Protein AF-Q6K2J8-F1 (afdb_monomer_lite)

Foldseek 3Di:
DDPQFAKEAEDEDDDPDDDDDDDDVPPQDPLLVVLLRQLRIFRDPQDLVNLVVDDAPDWDWTATSNVVSPDDQPQQRIWTWHRDPVSWIKIEGSDDCFPDIWTFDDWDDDDPPHYTYTYIHDGRDDPVSVPDPDPPDDPDDDDDPDDD

Structure (mmCIF, N/CA/C/O backbone):
data_AF-Q6K2J8-F1
#
_entry.id   AF-Q6K2J8-F1
#
loop_
_atom_site.group_PDB
_atom_site.id
_atom_site.type_symbol
_atom_site.label_atom_id
_atom_site.label_alt_id
_atom_site.label_comp_id
_atom_site.label_asym_id
_atom_site.label_entity_id
_atom_site.label_seq_id
_atom_site.pdbx_PDB_ins_code
_atom_site.Cartn_x
_atom_site.Cartn_y
_atom_site.Cartn_z
_atom_site.occupancy
_atom_site.B_iso_or_equiv
_atom_site.auth_seq_id
_atom_site.auth_comp_id
_atom_site.auth_asym_id
_atom_site.auth_atom_id
_atom_site.pdbx_PDB_model_num
ATOM 1 N N . MET A 1 1 ? 18.292 -19.333 10.139 1.00 36.03 1 MET A N 1
ATOM 2 C CA . MET A 1 1 ? 17.258 -18.434 10.697 1.00 36.03 1 MET A CA 1
ATOM 3 C C . MET A 1 1 ? 16.495 -17.835 9.516 1.00 36.03 1 MET A C 1
ATOM 5 O O . MET A 1 1 ? 17.023 -16.957 8.851 1.00 36.03 1 MET A O 1
ATOM 9 N N . ALA A 1 2 ? 15.346 -18.403 9.137 1.00 36.00 2 ALA A N 1
ATOM 10 C CA . ALA A 1 2 ? 14.587 -17.925 7.979 1.00 36.00 2 ALA A CA 1
ATOM 11 C C . ALA A 1 2 ? 13.831 -16.651 8.376 1.00 36.00 2 ALA A C 1
ATOM 13 O O . ALA A 1 2 ? 12.892 -16.712 9.168 1.00 36.00 2 ALA A O 1
ATOM 14 N N . ALA A 1 3 ? 14.272 -15.497 7.874 1.00 32.56 3 ALA A N 1
ATOM 15 C CA . ALA A 1 3 ? 13.553 -14.245 8.052 1.00 32.56 3 ALA A CA 1
ATOM 16 C C . ALA A 1 3 ? 12.185 -14.376 7.367 1.00 32.56 3 ALA A C 1
ATOM 18 O O . ALA A 1 3 ? 12.099 -14.454 6.142 1.00 32.56 3 ALA A O 1
ATOM 19 N N . ARG A 1 4 ? 11.115 -14.465 8.165 1.00 39.53 4 ARG A N 1
ATOM 20 C CA . ARG A 1 4 ? 9.740 -14.425 7.661 1.00 39.53 4 ARG A CA 1
ATOM 21 C C . ARG A 1 4 ? 9.461 -13.005 7.185 1.00 39.53 4 ARG A C 1
ATOM 23 O O . ARG A 1 4 ? 9.180 -12.110 7.976 1.00 39.53 4 ARG A O 1
ATOM 30 N N . LEU A 1 5 ? 9.632 -12.806 5.888 1.00 37.75 5 LEU A N 1
ATOM 31 C CA . LEU A 1 5 ? 9.459 -11.529 5.220 1.00 37.75 5 LEU A CA 1
ATOM 32 C C . LEU A 1 5 ? 7.954 -11.250 5.114 1.00 37.75 5 LEU A C 1
ATOM 34 O O . LEU A 1 5 ? 7.245 -11.941 4.388 1.00 37.75 5 LEU A O 1
ATOM 38 N N . SER A 1 6 ? 7.467 -10.307 5.918 1.00 47.72 6 SER A N 1
ATOM 39 C CA . SER A 1 6 ? 6.051 -9.925 5.965 1.00 47.72 6 SER A CA 1
ATOM 40 C C . SER A 1 6 ? 5.844 -8.698 5.080 1.00 47.72 6 SER A C 1
ATOM 42 O O . SER A 1 6 ? 6.651 -7.780 5.156 1.00 47.72 6 SER A O 1
ATOM 44 N N . PHE A 1 7 ? 4.799 -8.652 4.253 1.00 46.12 7 PHE A N 1
ATOM 45 C CA . PHE A 1 7 ? 4.609 -7.558 3.291 1.00 46.12 7 PHE A CA 1
ATOM 46 C C . PHE A 1 7 ? 3.163 -7.065 3.217 1.00 46.12 7 PHE A C 1
ATOM 48 O O . PHE A 1 7 ? 2.214 -7.851 3.223 1.00 46.12 7 PHE A O 1
ATOM 55 N N . LEU A 1 8 ? 2.986 -5.756 3.063 1.00 63.50 8 LEU A N 1
ATOM 56 C CA . LEU A 1 8 ? 1.718 -5.142 2.674 1.00 63.50 8 LEU A CA 1
ATOM 57 C C . LEU A 1 8 ? 1.715 -4.937 1.150 1.00 63.50 8 LEU A C 1
ATOM 59 O O . LEU A 1 8 ? 2.582 -4.249 0.612 1.00 63.50 8 LEU A O 1
ATOM 63 N N . LEU A 1 9 ? 0.736 -5.526 0.459 1.00 66.62 9 LEU A N 1
ATOM 64 C CA . LEU A 1 9 ? 0.572 -5.420 -0.993 1.00 66.62 9 LEU A CA 1
ATOM 65 C C . LEU A 1 9 ? -0.595 -4.485 -1.317 1.00 66.62 9 LEU A C 1
ATOM 67 O O . LEU A 1 9 ? -1.747 -4.763 -0.974 1.00 66.62 9 LEU A O 1
ATOM 71 N N . LEU A 1 10 ? -0.315 -3.391 -2.014 1.00 66.00 10 LEU A N 1
ATOM 72 C CA . LEU A 1 10 ? -1.346 -2.491 -2.517 1.00 66.00 10 LEU A CA 1
ATOM 73 C C . LEU A 1 10 ? -1.722 -2.902 -3.946 1.00 66.00 10 LEU A C 1
ATOM 75 O O . LEU A 1 10 ? -0.931 -2.755 -4.876 1.00 66.00 10 LEU A O 1
ATOM 79 N N . LEU A 1 11 ? -2.933 -3.427 -4.121 1.00 54.28 11 LEU A N 1
ATOM 80 C CA . LEU A 1 11 ? -3.474 -3.802 -5.423 1.00 54.28 11 LEU A CA 1
ATOM 81 C C . LEU A 1 11 ? -4.243 -2.612 -6.017 1.00 54.28 11 LEU A C 1
ATOM 83 O O . LEU A 1 11 ? -5.291 -2.217 -5.500 1.00 54.28 11 LEU A O 1
ATOM 87 N N . GLY A 1 12 ? -3.726 -2.047 -7.109 1.00 45.97 12 GLY A N 1
ATOM 88 C CA . GLY A 1 12 ? -4.482 -1.162 -7.995 1.00 45.97 12 GLY A CA 1
ATOM 89 C C . GLY A 1 12 ? -5.144 -1.998 -9.088 1.00 45.97 12 GLY A C 1
ATOM 90 O O . GLY A 1 12 ? -4.449 -2.567 -9.927 1.00 45.97 12 GLY A O 1
ATOM 91 N N . LEU A 1 13 ? -6.473 -2.117 -9.067 1.00 38.78 13 LEU A N 1
ATOM 92 C CA . LEU A 1 13 ? -7.223 -2.780 -10.133 1.00 38.78 13 LEU A CA 1
ATOM 93 C C . LEU A 1 13 ? -7.541 -1.746 -11.223 1.00 38.78 13 LEU A C 1
ATOM 95 O O . LEU A 1 13 ? -8.339 -0.842 -10.998 1.00 38.78 13 LEU A O 1
ATOM 99 N N . VAL A 1 14 ? -6.957 -1.899 -12.409 1.00 39.69 14 VAL A N 1
ATOM 100 C CA . VAL A 1 14 ? -7.503 -1.335 -13.652 1.00 39.69 14 VAL A CA 1
ATOM 101 C C . VAL A 1 14 ? -7.788 -2.530 -14.553 1.00 39.69 14 VAL A C 1
ATOM 103 O O . VAL A 1 14 ? -6.866 -3.101 -15.126 1.00 39.69 14 VAL A O 1
ATOM 106 N N . LEU A 1 15 ? -9.052 -2.954 -14.623 1.00 31.47 15 LEU A N 1
ATOM 107 C CA . LEU A 1 15 ? -9.532 -3.764 -15.743 1.00 31.47 15 LEU A CA 1
ATOM 108 C C . LEU A 1 15 ? -9.858 -2.787 -16.879 1.00 31.47 15 LEU A C 1
ATOM 110 O O . LEU A 1 15 ? -10.813 -2.024 -16.724 1.00 31.47 15 LEU A O 1
ATOM 114 N N . PRO A 1 16 ? -9.153 -2.797 -18.020 1.00 36.16 16 PRO A N 1
ATOM 115 C CA . PRO A 1 16 ? -9.745 -2.308 -19.246 1.00 36.16 16 PRO A CA 1
ATOM 116 C C . PRO A 1 16 ? -10.600 -3.449 -19.801 1.00 36.16 16 PRO A C 1
ATOM 118 O O . PRO A 1 16 ? -10.110 -4.383 -20.437 1.00 36.16 16 PRO A O 1
ATOM 121 N N . ALA A 1 17 ? -11.892 -3.398 -19.491 1.00 36.38 17 ALA A N 1
ATOM 122 C CA . ALA A 1 17 ? -12.875 -4.046 -20.333 1.00 36.38 17 ALA A CA 1
ATOM 123 C C . ALA A 1 17 ? -12.825 -3.355 -21.703 1.00 36.38 17 ALA A C 1
ATOM 125 O O . ALA A 1 17 ? -12.934 -2.139 -21.761 1.00 36.38 17 ALA A O 1
ATOM 126 N N . SER A 1 18 ? -12.642 -4.153 -22.756 1.00 52.59 18 SER A N 1
ATOM 127 C CA . SER A 1 18 ? -13.158 -3.926 -24.110 1.00 52.59 18 SER A CA 1
ATOM 128 C C . SER A 1 18 ? -13.006 -2.523 -24.722 1.00 52.59 18 SER A C 1
ATOM 130 O O . SER A 1 18 ? -13.806 -1.646 -24.433 1.00 52.59 18 SER A O 1
ATOM 132 N N . GLY A 1 19 ? -12.129 -2.432 -25.729 1.00 53.28 19 GLY A N 1
ATOM 133 C CA . GLY A 1 19 ? -12.358 -1.628 -26.937 1.00 53.28 19 GLY A CA 1
ATOM 134 C C . GLY A 1 19 ? -12.205 -0.115 -26.794 1.00 53.28 19 GLY A C 1
ATOM 135 O O . GLY A 1 19 ? -13.054 0.526 -26.200 1.00 53.28 19 GLY A O 1
ATOM 136 N N . ASP A 1 20 ? -11.149 0.397 -27.429 1.00 60.84 20 ASP A N 1
ATOM 137 C CA . ASP A 1 20 ? -10.869 1.797 -27.778 1.00 60.84 20 ASP A CA 1
ATOM 138 C C . ASP A 1 20 ? -10.927 2.881 -26.678 1.00 60.84 20 ASP A C 1
ATOM 140 O O . ASP A 1 20 ? -11.853 3.013 -25.888 1.00 60.84 20 ASP A O 1
ATOM 144 N N . ASP A 1 21 ? -9.874 3.700 -26.666 1.00 52.25 21 ASP A N 1
ATOM 145 C CA . ASP A 1 21 ? -9.806 5.007 -26.004 1.00 52.25 21 ASP A CA 1
ATOM 146 C C . ASP A 1 21 ? -10.053 5.069 -24.482 1.00 52.25 21 ASP A C 1
ATOM 148 O O . ASP A 1 21 ? -10.941 5.752 -23.975 1.00 52.25 21 ASP A O 1
ATOM 152 N N . ALA A 1 22 ? -9.144 4.476 -23.705 1.00 40.56 22 ALA A N 1
ATOM 153 C CA . ALA A 1 22 ? -8.900 4.921 -22.333 1.00 40.56 22 ALA A CA 1
ATOM 154 C C . ALA A 1 22 ? -7.411 4.803 -21.998 1.00 40.56 22 ALA A C 1
ATOM 156 O O . ALA A 1 22 ? -6.795 3.760 -22.211 1.00 40.56 22 ALA A O 1
ATOM 157 N N . ALA A 1 23 ? -6.829 5.885 -21.475 1.00 46.44 23 ALA A N 1
ATOM 158 C CA . ALA A 1 23 ? -5.429 5.999 -21.076 1.00 46.44 23 ALA A CA 1
ATOM 159 C C . ALA A 1 23 ? -5.048 4.956 -20.006 1.00 46.44 23 ALA A C 1
ATOM 161 O O . ALA A 1 23 ? -5.041 5.215 -18.803 1.00 46.44 23 ALA A O 1
ATOM 162 N N . ALA A 1 24 ? -4.728 3.750 -20.458 1.00 45.34 24 ALA A N 1
ATOM 163 C CA . ALA A 1 24 ? -4.124 2.700 -19.665 1.00 45.34 24 ALA A CA 1
ATOM 164 C C . ALA A 1 24 ? -2.644 3.040 -19.401 1.00 45.34 24 ALA A C 1
ATOM 166 O O . ALA A 1 24 ? -2.010 3.716 -20.215 1.00 45.34 24 ALA A O 1
ATOM 167 N N . PRO A 1 25 ? -2.001 2.461 -18.371 1.00 47.88 25 PRO A N 1
ATOM 168 C CA . PRO A 1 25 ? -0.538 2.341 -18.312 1.00 47.88 25 PRO A CA 1
ATOM 169 C C . PRO A 1 25 ? 0.024 1.408 -19.416 1.00 47.88 25 PRO A C 1
ATOM 171 O O . PRO A 1 25 ? 1.045 0.741 -19.241 1.00 47.88 25 PRO A O 1
ATOM 174 N N . ALA A 1 26 ? -0.632 1.341 -20.576 1.00 49.62 26 ALA A N 1
ATOM 175 C CA . ALA A 1 26 ? -0.227 0.591 -21.749 1.00 49.62 26 ALA A CA 1
ATOM 176 C C . ALA A 1 26 ? 0.855 1.379 -22.492 1.00 49.62 26 ALA A C 1
ATOM 178 O O . ALA A 1 26 ? 0.555 2.106 -23.434 1.00 49.62 26 ALA A O 1
ATOM 179 N N . ARG A 1 27 ? 2.101 1.264 -22.000 1.00 55.97 27 ARG A N 1
ATOM 180 C CA . ARG A 1 27 ? 3.400 1.437 -22.703 1.00 55.97 27 ARG A CA 1
ATOM 181 C C . ARG A 1 27 ? 4.581 1.699 -21.761 1.00 55.97 27 ARG A C 1
ATOM 183 O O . ARG A 1 27 ? 5.654 2.090 -22.218 1.00 55.97 27 ARG A O 1
ATOM 190 N N . LEU A 1 28 ? 4.438 1.467 -20.455 1.00 64.19 28 LEU A N 1
ATOM 191 C CA . LEU A 1 28 ? 5.607 1.491 -19.580 1.00 64.19 28 LEU A CA 1
ATOM 192 C C . LEU A 1 28 ? 6.544 0.321 -19.934 1.00 64.19 28 LEU A C 1
ATOM 194 O O . LEU A 1 28 ? 6.080 -0.817 -20.052 1.00 64.19 28 LEU A O 1
ATOM 198 N N . PRO A 1 29 ? 7.858 0.560 -20.107 1.00 74.19 29 PRO A N 1
ATOM 199 C CA . PRO A 1 29 ? 8.809 -0.527 -20.294 1.00 74.19 29 PRO A CA 1
ATOM 200 C C . PRO A 1 29 ? 8.757 -1.460 -19.079 1.00 74.19 29 PRO A C 1
ATOM 202 O O . PRO A 1 29 ? 8.547 -1.006 -17.954 1.00 74.19 29 PRO A O 1
ATOM 205 N N . ARG A 1 30 ? 8.998 -2.762 -19.279 1.00 76.12 30 ARG A N 1
ATOM 206 C CA . ARG A 1 30 ? 8.918 -3.783 -18.213 1.00 76.12 30 ARG A CA 1
ATOM 207 C C . ARG A 1 30 ? 9.654 -3.377 -16.930 1.00 76.12 30 ARG A C 1
ATOM 209 O O . ARG A 1 30 ? 9.155 -3.613 -15.838 1.00 76.12 30 ARG A O 1
ATOM 216 N N . ALA A 1 31 ? 10.815 -2.736 -17.062 1.00 74.81 31 ALA A N 1
ATOM 217 C CA . ALA A 1 31 ? 11.576 -2.222 -15.926 1.00 74.81 31 ALA A CA 1
ATOM 218 C C . ALA A 1 31 ? 10.802 -1.168 -15.110 1.00 74.81 31 ALA A C 1
ATOM 220 O O . ALA A 1 31 ? 10.779 -1.251 -13.888 1.00 74.81 31 ALA A O 1
ATOM 221 N N . ALA A 1 32 ? 10.110 -0.236 -15.772 1.00 74.94 32 ALA A N 1
ATOM 222 C CA . ALA A 1 32 ? 9.287 0.776 -15.111 1.00 74.94 32 ALA A CA 1
ATOM 223 C C . ALA A 1 32 ? 8.043 0.170 -14.439 1.00 74.94 32 ALA A C 1
ATOM 225 O O . ALA A 1 32 ? 7.631 0.643 -13.386 1.00 74.94 32 ALA A O 1
ATOM 22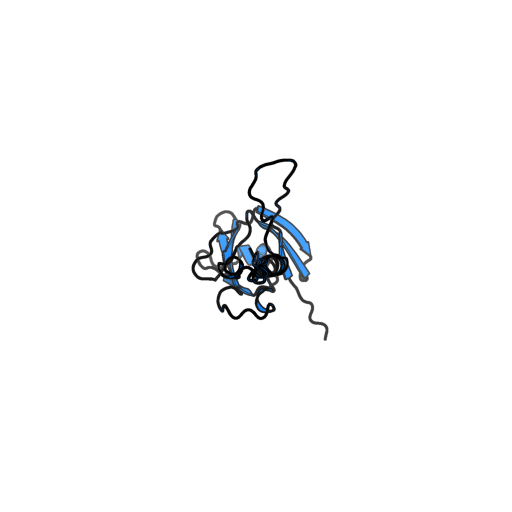6 N N . LEU A 1 33 ? 7.470 -0.905 -14.997 1.00 77.62 33 LEU A N 1
ATOM 227 C CA . LEU A 1 33 ? 6.380 -1.644 -14.345 1.00 77.62 33 LEU A CA 1
ATOM 228 C C . LEU A 1 33 ? 6.846 -2.333 -13.058 1.00 77.62 33 LEU A C 1
ATOM 230 O O . LEU A 1 33 ? 6.171 -2.240 -12.037 1.00 77.62 33 LEU A O 1
ATOM 234 N N . VAL A 1 34 ? 8.009 -2.992 -13.085 1.00 78.69 34 VAL A N 1
ATOM 235 C CA . VAL A 1 34 ? 8.599 -3.619 -11.889 1.00 78.69 34 VAL A CA 1
ATOM 236 C C . VAL A 1 34 ? 8.900 -2.565 -10.826 1.00 78.69 34 VAL A C 1
ATOM 238 O O . VAL A 1 34 ? 8.556 -2.753 -9.661 1.00 78.69 34 VAL A O 1
ATOM 241 N N . GLU A 1 35 ? 9.487 -1.439 -11.223 1.00 79.12 35 GLU A N 1
ATOM 242 C CA . GLU A 1 35 ? 9.725 -0.286 -10.353 1.00 79.12 35 GLU A CA 1
ATOM 243 C C . GLU A 1 35 ? 8.418 0.239 -9.731 1.00 79.12 35 GLU A C 1
ATOM 245 O O . GLU A 1 35 ? 8.335 0.379 -8.510 1.00 79.12 35 GLU A O 1
ATOM 250 N N . LEU A 1 36 ? 7.373 0.451 -10.539 1.00 79.56 36 LEU A N 1
ATOM 251 C CA . LEU A 1 36 ? 6.070 0.925 -10.067 1.00 79.56 36 LEU A CA 1
ATOM 252 C C . LEU A 1 36 ? 5.441 -0.043 -9.061 1.00 79.56 36 LEU A C 1
ATOM 254 O O . LEU A 1 36 ? 5.000 0.379 -7.993 1.00 79.56 36 LEU A O 1
ATOM 258 N N . LEU A 1 37 ? 5.416 -1.340 -9.373 1.00 83.69 37 LEU A N 1
ATOM 259 C CA . LEU A 1 37 ? 4.877 -2.359 -8.472 1.00 83.69 37 LEU A CA 1
ATOM 260 C C . LEU A 1 37 ? 5.690 -2.450 -7.176 1.00 83.69 37 LEU A C 1
ATOM 262 O O . LEU A 1 37 ? 5.109 -2.614 -6.108 1.00 83.69 37 LEU A O 1
ATOM 266 N N . SER A 1 38 ? 7.010 -2.261 -7.240 1.00 82.62 38 SER A N 1
ATOM 267 C CA . SER A 1 38 ? 7.888 -2.330 -6.063 1.00 82.62 38 SER A CA 1
ATOM 268 C C . SER A 1 38 ? 7.615 -1.222 -5.039 1.00 82.62 38 SER A C 1
ATOM 270 O O . SER A 1 38 ? 7.853 -1.421 -3.851 1.00 82.62 38 SER A O 1
ATOM 272 N N . VAL A 1 39 ? 7.079 -0.073 -5.463 1.00 82.06 39 VAL A N 1
ATOM 273 C CA . VAL A 1 39 ? 6.633 1.014 -4.563 1.00 82.06 39 VAL A CA 1
ATOM 274 C C . VAL A 1 39 ? 5.356 0.632 -3.806 1.00 82.06 39 VAL A C 1
ATOM 276 O O . VAL A 1 39 ? 5.114 1.109 -2.701 1.00 82.06 39 VAL A O 1
ATOM 279 N N . HIS A 1 40 ? 4.538 -0.243 -4.389 1.00 84.69 40 HIS A N 1
ATOM 280 C CA . HIS A 1 40 ? 3.256 -0.675 -3.830 1.00 84.69 40 HIS A CA 1
ATOM 281 C C . HIS A 1 40 ? 3.384 -1.870 -2.879 1.00 84.69 40 HIS A C 1
ATOM 283 O O . HIS A 1 40 ? 2.390 -2.282 -2.278 1.00 84.69 40 HIS A O 1
ATOM 289 N N . VAL A 1 41 ? 4.594 -2.412 -2.724 1.00 87.12 41 VAL A N 1
ATOM 290 C CA . VAL A 1 41 ? 4.897 -3.453 -1.744 1.00 87.12 41 VAL A CA 1
ATOM 291 C C . VAL A 1 41 ? 5.648 -2.830 -0.577 1.00 87.12 41 VAL A C 1
ATOM 293 O O . VAL A 1 41 ? 6.817 -2.464 -0.705 1.00 87.12 41 VAL A O 1
ATOM 296 N N . VAL A 1 42 ? 4.975 -2.710 0.559 1.00 87.75 42 VAL A N 1
ATOM 297 C CA . VAL A 1 42 ? 5.537 -2.188 1.806 1.00 87.75 42 VAL A CA 1
ATOM 298 C C . VAL A 1 42 ? 6.123 -3.349 2.612 1.00 87.75 42 VAL A C 1
ATOM 300 O O . VAL A 1 42 ? 5.502 -4.404 2.725 1.00 87.75 42 VAL A O 1
ATOM 303 N N . LEU A 1 43 ? 7.331 -3.165 3.146 1.00 86.56 43 LEU A N 1
ATOM 304 C CA . LEU A 1 43 ? 8.079 -4.200 3.881 1.00 86.56 43 LEU A CA 1
ATOM 305 C C . LEU A 1 43 ? 7.607 -4.373 5.328 1.00 86.56 43 LEU A C 1
ATOM 307 O O . LEU A 1 43 ? 7.942 -5.351 5.988 1.00 86.56 43 LEU A O 1
ATOM 311 N N . ASP A 1 44 ? 6.848 -3.406 5.829 1.00 83.50 44 ASP A N 1
ATOM 312 C CA . ASP A 1 44 ? 6.281 -3.435 7.165 1.00 83.50 44 ASP A CA 1
ATOM 313 C C . ASP A 1 44 ? 4.900 -4.102 7.131 1.00 83.50 44 ASP A C 1
ATOM 315 O O . ASP A 1 44 ? 4.039 -3.762 6.314 1.00 83.50 44 ASP A O 1
ATOM 319 N N . TYR A 1 45 ? 4.644 -5.023 8.064 1.00 83.44 45 TYR A N 1
ATOM 320 C CA . TYR A 1 45 ? 3.295 -5.550 8.266 1.00 83.44 45 TYR A CA 1
ATOM 321 C C . TYR A 1 45 ? 2.429 -4.495 8.967 1.00 83.44 45 TYR A C 1
ATOM 323 O O . TYR A 1 45 ? 2.531 -4.301 10.185 1.00 83.44 45 TYR A O 1
ATOM 331 N N . ILE A 1 46 ? 1.579 -3.817 8.195 1.00 83.81 46 ILE A N 1
ATOM 332 C CA . ILE A 1 46 ? 0.678 -2.755 8.653 1.00 83.81 46 ILE A CA 1
ATOM 333 C C . ILE A 1 46 ? -0.763 -3.178 8.359 1.00 83.81 46 ILE A C 1
ATOM 335 O O . ILE A 1 46 ? -1.230 -3.059 7.231 1.00 83.81 46 ILE A O 1
ATOM 339 N N . ASP A 1 47 ? -1.453 -3.691 9.375 1.00 86.25 47 ASP A N 1
ATOM 340 C CA . ASP A 1 47 ? -2.857 -4.098 9.293 1.00 86.25 47 ASP A CA 1
ATOM 341 C C . ASP A 1 47 ? -3.823 -2.936 9.582 1.00 86.25 47 ASP A C 1
ATOM 343 O O . ASP A 1 47 ? -3.418 -1.811 9.881 1.00 86.25 47 ASP A O 1
ATOM 347 N N . ALA A 1 48 ? -5.128 -3.203 9.501 1.00 84.56 48 ALA A N 1
ATOM 348 C CA . ALA A 1 48 ? -6.156 -2.196 9.756 1.00 84.56 48 ALA A CA 1
ATOM 349 C C . ALA A 1 48 ? -6.046 -1.558 11.155 1.00 84.56 48 ALA A C 1
ATOM 351 O O . ALA A 1 48 ? -6.256 -0.353 11.287 1.00 84.56 48 ALA A O 1
ATOM 352 N N . ALA A 1 49 ? -5.683 -2.336 12.181 1.00 86.38 49 ALA A N 1
ATOM 353 C CA . ALA A 1 49 ? -5.527 -1.831 13.543 1.00 86.38 49 ALA A CA 1
ATOM 354 C C . ALA A 1 49 ? -4.330 -0.877 13.644 1.00 86.38 49 ALA A C 1
ATOM 356 O O . ALA A 1 49 ? -4.451 0.211 14.207 1.00 86.38 49 ALA A O 1
ATOM 357 N N . LYS A 1 50 ? -3.199 -1.234 13.025 1.00 87.19 50 LYS A N 1
ATOM 358 C CA . LYS A 1 50 ? -2.016 -0.370 12.945 1.00 87.19 50 LYS A CA 1
ATOM 359 C C . LYS A 1 50 ? -2.295 0.905 12.162 1.00 87.19 50 LYS A C 1
ATOM 361 O O . LYS A 1 50 ? -1.887 1.965 12.619 1.00 87.19 50 LYS A O 1
ATOM 366 N N . ILE A 1 51 ? -3.020 0.825 11.042 1.00 87.00 51 ILE A N 1
ATOM 367 C CA . ILE A 1 51 ? -3.452 2.007 10.274 1.00 87.00 51 ILE A CA 1
ATOM 368 C C . ILE A 1 51 ? -4.300 2.935 11.148 1.00 87.00 51 ILE A C 1
ATOM 370 O O . ILE A 1 51 ? -4.062 4.141 11.172 1.00 87.00 51 ILE A O 1
ATOM 374 N N . ALA A 1 52 ? -5.276 2.385 11.874 1.00 86.12 52 ALA A N 1
ATOM 375 C CA . ALA A 1 52 ? -6.151 3.162 12.748 1.00 86.12 52 ALA A CA 1
ATOM 376 C C . ALA A 1 52 ? -5.400 3.799 13.932 1.00 86.12 52 ALA A C 1
ATOM 378 O O . ALA A 1 52 ? -5.789 4.872 14.393 1.00 86.12 52 ALA A O 1
ATOM 379 N N . ALA A 1 53 ? -4.324 3.157 14.393 1.00 88.00 53 ALA A N 1
ATOM 380 C CA . ALA A 1 53 ? -3.465 3.636 15.471 1.00 88.00 53 ALA A CA 1
ATOM 381 C C . ALA A 1 53 ? -2.412 4.669 15.025 1.00 88.00 53 ALA A C 1
ATOM 383 O O . ALA A 1 53 ? -1.719 5.230 15.876 1.00 88.00 53 ALA A O 1
ATOM 384 N N . LEU A 1 54 ? -2.265 4.935 13.719 1.00 88.06 54 LEU A N 1
ATOM 385 C CA . LEU A 1 54 ? -1.303 5.927 13.241 1.00 88.06 54 LEU A CA 1
ATOM 386 C C . LEU A 1 54 ? -1.658 7.342 13.743 1.00 88.06 54 LEU A C 1
ATOM 388 O O . LEU A 1 54 ? -2.840 7.687 13.862 1.00 88.06 54 LEU A O 1
ATOM 392 N N . PRO A 1 55 ? -0.656 8.207 13.995 1.00 85.12 55 PRO A N 1
ATOM 393 C CA . PRO A 1 55 ? -0.906 9.571 14.442 1.00 85.12 55 PRO A CA 1
ATOM 394 C C . PRO A 1 55 ? -1.714 10.358 13.404 1.00 85.12 55 PRO A C 1
ATOM 396 O O . PRO A 1 55 ? -1.313 10.508 12.248 1.00 85.12 55 PRO A O 1
ATOM 399 N N . ARG A 1 56 ? -2.856 10.915 13.816 1.00 81.06 56 ARG A N 1
ATOM 400 C CA . ARG A 1 56 ? -3.670 11.763 12.937 1.00 81.06 56 ARG A CA 1
ATOM 401 C C . ARG A 1 56 ? -2.901 13.034 12.572 1.00 81.06 56 ARG A C 1
ATOM 403 O O . ARG A 1 56 ? -2.305 13.677 13.430 1.00 81.06 56 ARG A O 1
ATOM 410 N N . GLY A 1 57 ? -2.918 13.391 11.289 1.00 73.69 57 GLY A N 1
ATOM 411 C CA . GLY A 1 57 ? -2.261 14.599 10.779 1.00 73.69 57 GLY A CA 1
ATOM 412 C C . GLY A 1 57 ? -0.750 14.480 10.555 1.00 73.69 57 GLY A C 1
ATOM 413 O O . GLY A 1 57 ? -0.153 15.440 10.072 1.00 73.69 57 GLY A O 1
ATOM 414 N N . ARG A 1 58 ? -0.122 13.328 10.843 1.00 80.88 58 ARG A N 1
ATOM 415 C CA . ARG A 1 58 ? 1.279 13.069 10.478 1.00 80.88 58 ARG A CA 1
ATOM 416 C C . ARG A 1 58 ? 1.385 11.843 9.567 1.00 80.88 58 ARG A C 1
ATOM 418 O O . ARG A 1 58 ? 0.895 10.783 9.945 1.00 80.88 58 ARG A O 1
ATOM 425 N N . PRO A 1 59 ? 2.034 11.959 8.397 1.00 83.44 59 PRO A N 1
ATOM 426 C CA . PRO A 1 59 ? 2.296 10.804 7.552 1.00 83.44 59 PRO A CA 1
ATOM 427 C C . PRO A 1 59 ? 3.314 9.878 8.224 1.00 83.44 59 PRO A C 1
ATOM 429 O O . PRO A 1 59 ? 4.396 10.313 8.626 1.00 83.44 59 PRO A O 1
ATOM 432 N N . THR A 1 60 ? 2.987 8.594 8.314 1.00 87.12 60 THR A N 1
ATOM 433 C CA . THR A 1 60 ? 3.928 7.545 8.712 1.00 87.12 60 THR A CA 1
ATOM 434 C C . THR A 1 60 ? 4.657 7.041 7.480 1.00 87.12 60 THR A C 1
ATOM 436 O O . THR A 1 60 ? 4.032 6.664 6.496 1.00 87.12 60 THR A O 1
ATOM 439 N N . VAL A 1 61 ? 5.984 7.062 7.521 1.00 87.44 61 VAL A N 1
ATOM 440 C CA . VAL A 1 61 ? 6.837 6.720 6.382 1.00 87.44 61 VAL A CA 1
ATOM 441 C C . VAL A 1 61 ? 7.285 5.268 6.514 1.00 87.44 61 VAL A C 1
ATOM 443 O O . VAL A 1 61 ? 7.952 4.922 7.485 1.00 87.44 61 VAL A O 1
ATOM 446 N N . SER A 1 62 ? 6.943 4.439 5.531 1.00 85.94 62 SER A N 1
ATOM 447 C CA . SER A 1 62 ? 7.288 3.016 5.490 1.00 85.94 62 SER A CA 1
ATOM 448 C C . SER A 1 62 ? 8.193 2.686 4.314 1.00 85.94 62 SER A C 1
ATOM 450 O O . SER A 1 62 ? 8.137 3.326 3.259 1.00 85.94 62 SER A O 1
ATOM 452 N N . THR A 1 63 ? 9.041 1.678 4.498 1.00 85.69 63 THR A N 1
ATOM 453 C CA . THR A 1 63 ? 9.961 1.210 3.454 1.00 85.69 63 THR A CA 1
ATOM 454 C C . THR A 1 63 ? 9.238 0.320 2.450 1.00 85.69 63 THR A C 1
ATOM 456 O O . THR A 1 63 ? 8.335 -0.440 2.802 1.00 85.69 63 THR A O 1
ATOM 459 N N . THR A 1 64 ? 9.623 0.422 1.180 1.00 85.69 64 THR A N 1
ATOM 460 C CA . THR A 1 64 ? 9.027 -0.358 0.086 1.00 85.69 64 THR A CA 1
ATOM 461 C C . THR A 1 64 ? 10.076 -1.224 -0.597 1.00 85.69 64 THR A C 1
ATOM 463 O O . THR A 1 64 ? 11.279 -0.954 -0.490 1.00 85.69 64 THR A O 1
ATOM 466 N N . LEU A 1 65 ? 9.643 -2.233 -1.358 1.00 84.31 65 LEU A N 1
ATOM 467 C CA . LEU A 1 65 ? 10.553 -3.038 -2.180 1.00 84.31 65 LEU A CA 1
ATOM 468 C C . LEU A 1 65 ? 11.355 -2.193 -3.180 1.00 84.31 65 LEU A C 1
ATOM 470 O O . LEU A 1 65 ? 12.430 -2.622 -3.584 1.00 84.31 65 LEU A O 1
ATOM 474 N N . PHE A 1 66 ? 10.914 -0.978 -3.522 1.00 79.12 66 PHE A N 1
ATOM 475 C CA . PHE A 1 66 ? 11.650 -0.071 -4.412 1.00 79.12 66 PHE A CA 1
ATOM 476 C C . PHE A 1 66 ? 13.086 0.232 -3.940 1.00 79.12 66 PHE A C 1
ATOM 478 O O . PHE A 1 66 ? 13.948 0.598 -4.738 1.00 79.12 66 PHE A O 1
ATOM 485 N N . GLN A 1 67 ? 13.395 0.054 -2.651 1.00 75.62 67 GLN A N 1
ATOM 486 C CA . GLN A 1 67 ? 14.764 0.212 -2.153 1.00 75.62 67 GLN A CA 1
ATOM 487 C C . GLN A 1 67 ? 15.763 -0.796 -2.747 1.00 75.62 67 GLN A C 1
ATOM 489 O O . GLN A 1 67 ? 16.956 -0.503 -2.790 1.00 75.62 67 GLN A O 1
ATOM 494 N N . THR A 1 68 ? 15.297 -1.964 -3.203 1.00 72.50 68 THR A N 1
ATOM 495 C CA . THR A 1 68 ? 16.159 -3.026 -3.749 1.00 72.50 68 THR A CA 1
ATOM 496 C C . THR A 1 68 ? 16.510 -2.800 -5.214 1.00 72.50 68 THR A C 1
ATOM 498 O O . THR A 1 68 ? 17.430 -3.427 -5.730 1.00 72.50 68 THR A O 1
ATOM 501 N N . THR A 1 69 ? 15.833 -1.871 -5.892 1.00 67.88 69 THR A N 1
ATOM 502 C CA . THR A 1 69 ? 15.965 -1.664 -7.340 1.00 67.88 69 THR A CA 1
ATOM 503 C C . THR A 1 69 ? 17.261 -0.937 -7.738 1.00 67.88 69 THR A C 1
ATOM 505 O O . THR A 1 69 ? 17.395 -0.486 -8.870 1.00 67.88 69 THR A O 1
ATOM 508 N N . GLY A 1 70 ? 18.223 -0.778 -6.817 1.00 58.34 70 GLY A N 1
ATOM 509 C CA . GLY A 1 70 ? 19.522 -0.130 -7.059 1.00 58.34 70 GLY A CA 1
ATOM 510 C C . GLY A 1 70 ? 19.440 1.362 -7.409 1.00 58.34 70 GLY A C 1
ATOM 511 O O . GLY A 1 70 ? 20.464 2.003 -7.630 1.00 58.34 70 GLY A O 1
ATOM 512 N N . ASN A 1 71 ? 18.234 1.93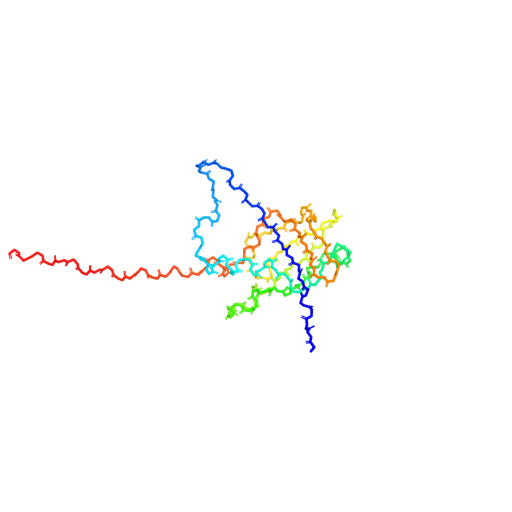7 -7.451 1.00 60.94 71 ASN A N 1
ATOM 513 C CA . ASN A 1 71 ? 18.010 3.311 -7.869 1.00 60.94 71 ASN A CA 1
ATOM 514 C C . ASN A 1 71 ? 18.279 4.293 -6.710 1.00 60.94 71 ASN A C 1
ATOM 516 O O . ASN A 1 71 ? 17.811 4.130 -5.573 1.00 60.94 71 ASN A O 1
ATOM 520 N N . VAL A 1 72 ? 19.075 5.331 -6.981 1.00 51.38 72 VAL A N 1
ATOM 521 C CA . VAL A 1 72 ? 19.719 6.168 -5.951 1.00 51.38 72 VAL A CA 1
ATOM 522 C C . VAL A 1 72 ? 18.812 7.308 -5.448 1.00 51.38 72 VAL A C 1
ATOM 524 O O . VAL A 1 72 ? 19.123 7.923 -4.424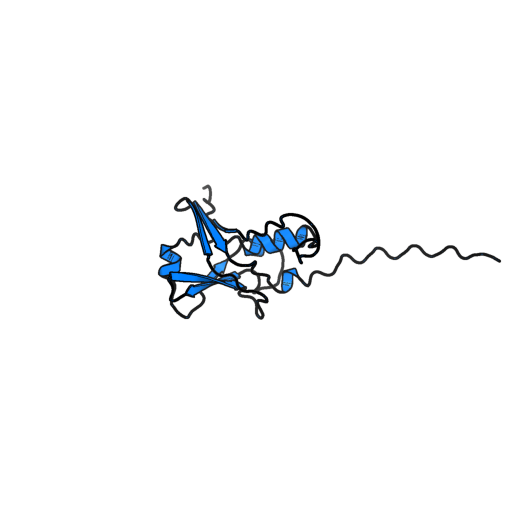 1.00 51.38 72 VAL A O 1
ATOM 527 N N . CYS A 1 73 ? 17.639 7.540 -6.053 1.00 58.22 73 CYS A N 1
ATOM 528 C CA . CYS A 1 73 ? 16.700 8.583 -5.616 1.00 58.22 73 CYS A CA 1
ATOM 529 C C . CYS A 1 73 ? 16.217 8.357 -4.169 1.00 58.22 73 CYS A C 1
ATOM 531 O O . CYS A 1 73 ? 15.369 7.511 -3.883 1.00 58.22 73 CYS A O 1
ATOM 533 N N . ARG A 1 74 ? 16.781 9.136 -3.233 1.00 57.34 74 ARG A N 1
ATOM 534 C CA . ARG A 1 74 ? 16.723 8.853 -1.790 1.00 57.34 74 ARG A CA 1
ATOM 535 C C . ARG A 1 74 ? 15.332 8.903 -1.158 1.00 57.34 74 ARG A C 1
ATOM 537 O O . ARG A 1 74 ? 15.135 8.258 -0.135 1.00 57.34 74 ARG A O 1
ATOM 544 N N . ARG A 1 75 ? 14.382 9.635 -1.749 1.00 58.47 75 ARG A N 1
ATOM 545 C CA . ARG A 1 75 ? 13.034 9.840 -1.182 1.00 58.47 75 ARG A CA 1
ATOM 546 C C . ARG A 1 75 ? 11.930 9.023 -1.859 1.00 58.47 75 ARG A C 1
ATOM 548 O O . ARG A 1 75 ? 10.841 8.918 -1.318 1.00 58.47 75 ARG A O 1
ATOM 555 N N . THR A 1 76 ? 12.223 8.380 -2.987 1.00 63.81 76 THR A N 1
ATOM 556 C CA . THR A 1 76 ? 11.270 7.539 -3.731 1.00 63.81 76 THR A CA 1
ATOM 557 C C . THR A 1 76 ? 11.054 6.157 -3.099 1.00 63.81 76 THR A C 1
ATOM 559 O O . THR A 1 76 ? 10.119 5.446 -3.440 1.00 63.81 76 THR A O 1
ATOM 562 N N . ARG A 1 77 ? 11.929 5.759 -2.169 1.00 70.44 77 ARG A N 1
ATOM 563 C CA . ARG A 1 77 ? 11.930 4.424 -1.542 1.00 70.44 77 ARG A CA 1
ATOM 564 C C . ARG A 1 77 ? 10.860 4.235 -0.480 1.00 70.44 77 ARG A C 1
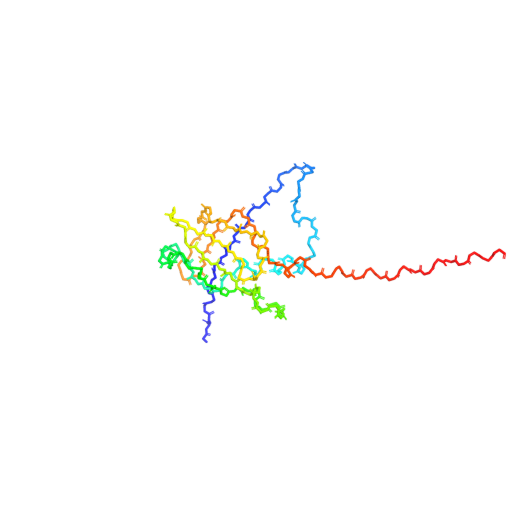ATOM 566 O O . ARG A 1 77 ? 10.660 3.110 -0.023 1.00 70.44 77 ARG A O 1
ATOM 573 N N . PHE A 1 78 ? 10.215 5.322 -0.077 1.00 80.19 78 PHE A N 1
ATOM 574 C CA . PHE A 1 78 ? 9.268 5.289 1.011 1.00 80.19 78 PHE A CA 1
ATOM 575 C C . PHE A 1 78 ? 7.866 5.654 0.552 1.00 80.19 78 PHE A C 1
ATOM 577 O O . PHE A 1 78 ? 7.661 6.547 -0.279 1.00 80.19 78 PHE A O 1
ATOM 584 N N . LEU A 1 79 ? 6.911 4.964 1.156 1.00 85.94 79 LEU A N 1
ATOM 585 C CA . LEU A 1 79 ? 5.498 5.251 1.044 1.00 85.94 79 LEU A CA 1
ATOM 586 C C . LEU A 1 79 ? 5.053 5.926 2.338 1.00 85.94 79 LEU A C 1
ATOM 588 O O . LEU A 1 79 ? 5.320 5.427 3.429 1.00 85.94 79 LEU A O 1
ATOM 592 N N . ALA A 1 80 ? 4.400 7.070 2.217 1.00 87.56 80 ALA A N 1
ATOM 593 C CA . ALA A 1 80 ? 3.775 7.756 3.330 1.00 87.56 80 ALA A CA 1
ATOM 594 C C . ALA A 1 80 ? 2.321 7.289 3.464 1.00 87.56 80 ALA A C 1
ATOM 596 O O . ALA A 1 80 ? 1.562 7.272 2.495 1.00 87.56 80 ALA A O 1
ATOM 597 N N . ILE A 1 81 ? 1.941 6.903 4.676 1.00 88.56 81 ILE A N 1
ATOM 598 C CA . ILE A 1 81 ? 0.612 6.423 5.038 1.00 88.56 81 ILE A CA 1
ATOM 599 C C . ILE A 1 81 ? 0.022 7.423 6.021 1.00 88.56 81 ILE A C 1
ATOM 601 O O . ILE A 1 81 ? 0.570 7.644 7.100 1.00 88.56 81 ILE A O 1
ATOM 605 N N . THR A 1 82 ? -1.103 8.022 5.651 1.00 88.69 82 THR A N 1
ATOM 606 C CA . THR A 1 82 ? -1.802 9.001 6.485 1.00 88.69 82 THR A CA 1
ATOM 607 C C . THR A 1 82 ? -3.197 8.475 6.812 1.00 88.69 82 THR A C 1
ATOM 609 O O . THR A 1 82 ? -3.990 8.260 5.888 1.00 88.69 82 THR A O 1
ATOM 612 N N . PRO A 1 83 ? -3.543 8.268 8.095 1.00 88.12 83 PRO A N 1
ATOM 613 C CA . PRO A 1 83 ? -4.892 7.869 8.472 1.00 88.12 83 PRO A CA 1
ATOM 614 C C . PRO A 1 83 ? -5.879 9.006 8.191 1.00 88.12 83 PRO A C 1
ATOM 616 O O . PRO A 1 83 ? -5.595 10.187 8.400 1.00 88.12 83 PRO A O 1
ATOM 619 N N . THR A 1 84 ? -7.068 8.646 7.725 1.00 84.00 84 THR A N 1
ATOM 620 C CA . THR A 1 84 ? -8.161 9.585 7.455 1.00 84.00 84 THR A CA 1
ATOM 621 C C . THR A 1 84 ? -9.157 9.582 8.610 1.00 84.00 84 THR A C 1
ATOM 623 O O . THR A 1 84 ? -9.390 8.553 9.243 1.00 84.00 84 THR A O 1
ATOM 626 N N . ALA A 1 85 ? -9.815 10.718 8.853 1.00 76.69 85 ALA A N 1
ATOM 627 C CA . ALA A 1 85 ? -10.840 10.828 9.896 1.00 76.69 85 ALA A CA 1
ATOM 628 C C . ALA A 1 85 ? -12.044 9.885 9.677 1.00 76.69 85 ALA A C 1
ATOM 630 O O . ALA A 1 85 ? -12.748 9.563 10.626 1.00 76.69 85 ALA A O 1
ATOM 631 N N . LYS A 1 86 ? -12.256 9.412 8.440 1.00 75.56 86 LYS A N 1
ATOM 632 C CA . LYS A 1 86 ? -13.349 8.507 8.050 1.00 75.56 86 LYS A CA 1
ATOM 633 C C . LYS A 1 86 ? -13.014 7.013 8.214 1.00 75.56 86 LYS A C 1
ATOM 635 O O . LYS A 1 86 ? -13.736 6.178 7.686 1.00 75.56 86 LYS A O 1
ATOM 640 N N . GLY A 1 87 ? -11.919 6.666 8.898 1.00 72.06 87 GLY A N 1
ATOM 641 C CA . GLY A 1 87 ? -11.547 5.267 9.165 1.00 72.06 87 GLY A CA 1
ATOM 642 C C . GLY A 1 87 ? -10.805 4.551 8.027 1.00 72.06 87 GLY A C 1
ATOM 643 O O . GLY A 1 87 ? -10.660 3.335 8.066 1.00 72.06 87 GLY A O 1
ATOM 644 N N . GLY A 1 88 ? -10.320 5.283 7.019 1.00 84.38 88 GLY A N 1
ATOM 645 C CA . GLY A 1 88 ? -9.446 4.763 5.956 1.00 84.38 88 GLY A CA 1
ATOM 646 C C . GLY A 1 88 ? -8.017 5.310 6.033 1.00 84.38 88 GLY A C 1
ATOM 647 O O . GLY A 1 88 ? -7.671 6.029 6.969 1.00 84.38 88 GLY A O 1
ATOM 648 N N . ALA A 1 89 ? -7.213 5.057 5.002 1.00 87.50 89 ALA A N 1
ATOM 649 C CA . ALA A 1 89 ? -5.875 5.625 4.838 1.00 87.50 89 ALA A CA 1
ATOM 650 C C . ALA A 1 89 ? -5.687 6.248 3.455 1.00 87.50 89 ALA A C 1
ATOM 652 O O . ALA A 1 89 ? -6.295 5.815 2.474 1.00 87.50 89 ALA A O 1
ATOM 653 N N . VAL A 1 90 ? -4.818 7.250 3.382 1.00 88.19 90 VAL A N 1
ATOM 654 C CA . VAL A 1 90 ? -4.282 7.790 2.134 1.00 88.19 90 VAL A CA 1
ATOM 655 C C . VAL A 1 90 ? -2.815 7.388 2.048 1.00 88.19 90 VAL A C 1
ATOM 657 O O . VAL A 1 90 ? -2.055 7.588 2.992 1.00 88.19 90 VAL A O 1
ATOM 660 N N . PHE A 1 91 ? -2.435 6.831 0.909 1.00 88.25 91 PHE A N 1
ATOM 661 C CA . PHE A 1 91 ? -1.079 6.451 0.556 1.00 88.25 91 PHE A CA 1
ATOM 662 C C . PHE A 1 91 ? -0.513 7.483 -0.415 1.00 88.25 91 PHE A C 1
ATOM 664 O O . PHE A 1 91 ? -1.126 7.790 -1.443 1.00 88.25 91 PHE A O 1
ATOM 671 N N . THR A 1 92 ? 0.657 8.020 -0.098 1.00 85.44 92 THR A N 1
ATOM 672 C CA . THR A 1 92 ? 1.363 9.006 -0.918 1.00 85.44 92 THR A CA 1
ATOM 673 C C . THR A 1 92 ? 2.827 8.611 -1.067 1.00 85.44 92 THR A C 1
ATOM 675 O O . THR A 1 92 ? 3.379 7.878 -0.247 1.00 85.44 92 THR A O 1
ATOM 678 N N . SER A 1 93 ? 3.488 9.067 -2.132 1.00 80.06 93 SER A N 1
ATOM 679 C CA . SER A 1 93 ? 4.940 8.894 -2.225 1.00 80.06 93 SER A CA 1
ATOM 680 C C . SER A 1 93 ? 5.616 9.845 -1.237 1.00 80.06 93 SER A C 1
ATOM 682 O O . SER A 1 93 ? 5.231 11.008 -1.142 1.00 80.06 93 SER A O 1
ATOM 684 N N . ALA A 1 94 ? 6.648 9.380 -0.532 1.00 74.81 94 ALA A N 1
ATOM 685 C CA . ALA A 1 94 ? 7.466 10.249 0.315 1.00 74.81 94 ALA A CA 1
ATOM 686 C C . ALA A 1 94 ? 8.449 11.129 -0.490 1.00 74.81 94 ALA A C 1
ATOM 688 O O . ALA A 1 94 ? 9.201 11.922 0.085 1.00 74.81 94 ALA A O 1
ATOM 689 N N . ALA A 1 95 ? 8.474 10.991 -1.821 1.00 66.81 95 ALA A N 1
ATOM 690 C CA . ALA A 1 95 ? 9.207 11.888 -2.699 1.00 66.81 95 ALA A CA 1
ATOM 691 C C . ALA A 1 95 ? 8.545 13.275 -2.734 1.00 66.81 95 ALA A C 1
ATOM 693 O O . ALA A 1 95 ? 7.322 13.398 -2.738 1.00 66.81 95 ALA A O 1
ATOM 694 N N . LEU A 1 96 ? 9.366 14.330 -2.798 1.00 56.03 96 LEU A N 1
ATOM 695 C CA . LEU A 1 96 ? 8.876 15.673 -3.114 1.00 56.03 96 LEU A CA 1
ATOM 696 C C . LEU A 1 96 ? 8.173 15.611 -4.480 1.00 56.03 96 LEU A C 1
ATOM 698 O O . LEU A 1 96 ? 8.769 15.128 -5.442 1.00 56.03 96 LEU A O 1
ATOM 702 N N . SER A 1 97 ? 6.922 16.073 -4.532 1.00 56.06 97 SER A N 1
ATOM 703 C CA . SER A 1 97 ? 6.058 16.067 -5.724 1.00 56.06 97 SER A CA 1
ATOM 704 C C . SER A 1 97 ? 5.485 14.701 -6.122 1.00 56.06 97 SER A C 1
ATOM 706 O O . SER A 1 97 ? 5.526 14.322 -7.291 1.00 56.06 97 SER A O 1
ATOM 708 N N . ALA A 1 98 ? 4.912 13.956 -5.169 1.00 58.81 98 ALA A N 1
ATOM 709 C CA . ALA A 1 98 ? 4.040 12.827 -5.500 1.00 58.81 98 ALA A CA 1
ATOM 710 C C . ALA A 1 98 ? 2.923 13.293 -6.453 1.00 58.81 98 ALA A C 1
ATOM 712 O O . ALA A 1 98 ? 2.124 14.159 -6.101 1.00 58.81 98 ALA A O 1
ATOM 713 N N . LEU A 1 99 ? 2.898 12.740 -7.668 1.00 61.56 99 LEU A N 1
ATOM 714 C CA . LEU A 1 99 ? 2.003 13.205 -8.730 1.00 61.56 99 LEU A CA 1
ATOM 715 C C . LEU A 1 99 ? 0.557 12.752 -8.493 1.00 61.56 99 LEU A C 1
ATOM 717 O O . LEU A 1 99 ? -0.389 13.429 -8.881 1.00 61.56 99 LEU A O 1
ATOM 721 N N . VAL A 1 100 ? 0.400 11.586 -7.859 1.00 70.31 100 VAL A N 1
ATOM 722 C CA . VAL A 1 100 ? -0.887 10.932 -7.629 1.00 70.31 100 VAL A CA 1
ATOM 723 C C . VAL A 1 100 ? -0.886 10.268 -6.256 1.00 70.31 100 VAL A C 1
ATOM 725 O O . VAL A 1 100 ? 0.030 9.520 -5.908 1.00 70.31 100 VAL A O 1
ATOM 728 N N . ASN A 1 101 ? -1.949 10.529 -5.497 1.00 80.50 101 ASN A N 1
ATOM 729 C CA . ASN A 1 101 ? -2.215 9.915 -4.201 1.00 80.50 101 ASN A CA 1
ATOM 730 C C . ASN A 1 101 ? -3.241 8.789 -4.358 1.00 80.50 101 ASN A C 1
ATOM 732 O O . ASN A 1 101 ? -4.127 8.845 -5.220 1.00 80.50 101 ASN A O 1
ATOM 736 N N . ALA A 1 102 ? -3.165 7.795 -3.481 1.00 83.75 102 ALA A N 1
ATOM 737 C CA . ALA A 1 102 ? -4.077 6.665 -3.480 1.00 83.75 102 ALA A CA 1
ATOM 738 C C . ALA A 1 102 ? -4.860 6.589 -2.171 1.00 83.75 102 ALA A C 1
ATOM 740 O O . ALA A 1 102 ? -4.315 6.798 -1.094 1.00 83.75 102 ALA A O 1
ATOM 741 N N . THR A 1 103 ? -6.149 6.278 -2.246 1.00 86.81 103 THR A N 1
ATOM 742 C CA . THR A 1 103 ? -7.003 6.123 -1.060 1.00 86.81 103 THR A CA 1
ATOM 743 C C . THR A 1 103 ? -7.347 4.663 -0.848 1.00 86.81 103 THR A C 1
ATOM 745 O O . THR A 1 103 ? -7.619 3.945 -1.811 1.00 86.81 103 THR A O 1
ATOM 748 N N . LEU A 1 104 ? -7.345 4.221 0.407 1.00 87.00 104 LEU A N 1
ATOM 749 C CA . LEU A 1 104 ? -7.817 2.899 0.788 1.00 87.00 104 LEU A CA 1
ATOM 750 C C . LEU A 1 104 ? -9.305 2.774 0.455 1.00 87.00 104 LEU A C 1
ATOM 752 O O . LEU A 1 104 ? -10.124 3.543 0.957 1.00 87.00 104 LEU A O 1
ATOM 756 N N . LYS A 1 105 ? -9.648 1.787 -0.373 1.00 86.44 105 LYS A N 1
ATOM 757 C CA . LYS A 1 105 ? -11.034 1.452 -0.712 1.00 86.44 105 LYS A CA 1
ATOM 758 C C . LYS A 1 105 ? -11.555 0.316 0.152 1.00 86.44 105 LYS A C 1
ATOM 760 O O . LYS A 1 105 ? -12.637 0.430 0.714 1.00 86.44 105 LYS A O 1
ATOM 765 N N . ARG A 1 106 ? -10.796 -0.778 0.246 1.00 83.56 106 ARG A N 1
ATOM 766 C CA . ARG A 1 106 ? -11.157 -1.954 1.051 1.00 83.56 106 ARG A CA 1
ATOM 767 C C . ARG A 1 106 ? -9.959 -2.860 1.303 1.00 83.56 106 ARG A C 1
ATOM 769 O O . ARG A 1 106 ? -8.965 -2.797 0.583 1.00 83.56 106 ARG A O 1
ATOM 776 N N . VAL A 1 107 ? -10.097 -3.753 2.274 1.00 85.50 107 VAL A N 1
ATOM 777 C CA . VAL A 1 107 ? -9.196 -4.897 2.454 1.00 85.50 107 VAL A CA 1
ATOM 778 C C . VAL A 1 107 ? -9.597 -5.995 1.463 1.00 85.50 107 VAL A C 1
ATOM 780 O O . VAL A 1 107 ? -10.786 -6.235 1.240 1.00 85.50 107 VAL A O 1
ATOM 783 N N . VAL A 1 108 ? -8.616 -6.621 0.818 1.00 87.00 108 VAL A N 1
ATOM 784 C CA . VAL A 1 108 ? -8.825 -7.739 -0.119 1.00 87.00 108 VAL A CA 1
ATOM 785 C C . VAL A 1 108 ? -8.523 -9.063 0.562 1.00 87.00 108 VAL A C 1
ATOM 787 O O . VAL A 1 108 ? -9.309 -9.996 0.455 1.00 87.00 108 VAL A O 1
ATOM 790 N N . ALA A 1 109 ? -7.396 -9.134 1.265 1.00 83.94 109 ALA A N 1
ATOM 791 C CA . ALA A 1 109 ? -6.972 -10.321 1.987 1.00 83.94 109 ALA A CA 1
ATOM 792 C C . ALA A 1 109 ? -6.117 -9.922 3.188 1.00 83.94 109 ALA A C 1
ATOM 794 O O . ALA A 1 109 ? -5.396 -8.925 3.148 1.00 83.94 109 ALA A O 1
ATOM 795 N N . ALA A 1 110 ? -6.181 -10.717 4.248 1.00 82.69 110 ALA A N 1
ATOM 796 C CA . ALA A 1 110 ? -5.373 -10.532 5.439 1.00 82.69 110 ALA A CA 1
ATOM 797 C C . ALA A 1 110 ? -4.927 -11.900 5.948 1.00 82.69 110 ALA A C 1
ATOM 799 O O . ALA A 1 110 ? -5.753 -12.722 6.336 1.00 82.69 110 ALA A O 1
ATOM 800 N N . VAL A 1 111 ? -3.620 -12.133 5.941 1.00 84.25 111 VAL A N 1
ATOM 801 C CA . VAL A 1 111 ? -2.984 -13.276 6.588 1.00 84.25 111 VAL A CA 1
ATOM 802 C C . VAL A 1 111 ? -2.140 -12.706 7.724 1.00 84.25 111 VAL A C 1
ATOM 804 O O . VAL A 1 111 ? -1.106 -12.084 7.448 1.00 84.25 111 VAL A O 1
ATOM 807 N N . PRO A 1 112 ? -2.581 -12.871 8.984 1.00 81.19 112 PRO A N 1
ATOM 808 C CA . PRO A 1 112 ? -1.899 -12.314 10.142 1.00 81.19 112 PRO A CA 1
ATOM 809 C C . PRO A 1 112 ? -0.401 -12.612 10.126 1.00 81.19 112 PRO A C 1
ATOM 811 O O . PRO A 1 112 ? 0.009 -13.750 9.905 1.00 81.19 112 PRO A O 1
ATOM 814 N N . TYR A 1 113 ? 0.408 -11.576 10.357 1.00 74.81 113 TYR A N 1
ATOM 815 C CA . TYR A 1 113 ? 1.874 -11.651 10.407 1.00 74.81 113 TYR A CA 1
ATOM 816 C C . TYR A 1 113 ? 2.557 -12.124 9.114 1.00 74.81 113 TYR A C 1
ATOM 818 O O . TYR A 1 113 ? 3.721 -12.515 9.158 1.00 74.81 113 TYR A O 1
ATOM 826 N N . ASN A 1 114 ? 1.856 -12.119 7.976 1.00 80.88 114 ASN A N 1
ATOM 827 C CA . ASN A 1 114 ? 2.429 -12.538 6.700 1.00 80.88 114 ASN A CA 1
ATOM 828 C C . ASN A 1 114 ? 2.135 -11.519 5.599 1.00 80.88 114 ASN A C 1
ATOM 830 O O . ASN A 1 114 ? 3.024 -10.770 5.198 1.00 80.88 114 ASN A O 1
ATOM 834 N N . ILE A 1 115 ? 0.879 -11.440 5.153 1.00 83.44 115 ILE A N 1
ATOM 835 C CA . ILE A 1 115 ? 0.480 -10.542 4.070 1.00 83.44 115 ILE A CA 1
ATOM 836 C C . ILE A 1 115 ? -0.790 -9.778 4.409 1.00 83.44 115 ILE A C 1
ATOM 838 O O . ILE A 1 115 ? -1.753 -10.336 4.929 1.00 83.44 115 ILE A O 1
ATOM 842 N N . PHE A 1 116 ? -0.813 -8.497 4.070 1.00 86.94 116 PHE A N 1
ATOM 843 C CA . PHE A 1 116 ? -2.023 -7.687 4.133 1.00 86.94 116 PHE A CA 1
ATOM 844 C C . PHE A 1 116 ? -2.231 -7.039 2.767 1.00 86.94 116 PHE A C 1
ATOM 846 O O . PHE A 1 116 ? -1.364 -6.321 2.277 1.00 86.94 116 PHE A O 1
ATOM 853 N N . VAL A 1 117 ? -3.334 -7.366 2.099 1.00 88.12 117 VAL A N 1
ATOM 854 C CA . VAL A 1 117 ? -3.611 -6.932 0.727 1.00 88.12 117 VAL A CA 1
ATOM 855 C C . VAL A 1 117 ? -4.727 -5.907 0.745 1.00 88.12 117 VAL A C 1
ATOM 857 O O . VAL A 1 117 ? -5.842 -6.182 1.199 1.00 88.12 117 VAL A O 1
ATOM 860 N N . LEU A 1 118 ? -4.430 -4.726 0.217 1.00 88.44 118 LEU A N 1
ATOM 861 C CA . LEU A 1 118 ? -5.324 -3.580 0.226 1.00 88.44 118 LEU A CA 1
ATOM 862 C C . LEU A 1 118 ? -5.688 -3.167 -1.194 1.00 88.44 118 LEU A C 1
ATOM 864 O O . LEU A 1 118 ? -4.831 -3.090 -2.069 1.00 88.44 118 LEU A O 1
ATOM 868 N N . HIS A 1 119 ? -6.961 -2.856 -1.406 1.00 86.00 119 HIS A N 1
ATOM 869 C CA . HIS A 1 119 ? -7.427 -2.225 -2.631 1.00 86.00 119 HIS A CA 1
ATOM 870 C C . HIS A 1 119 ? -7.327 -0.711 -2.474 1.00 86.00 119 HIS A C 1
ATOM 872 O O . HIS A 1 119 ? -7.933 -0.134 -1.562 1.00 86.00 119 HIS A O 1
ATOM 878 N N . ILE A 1 120 ? -6.592 -0.077 -3.381 1.00 85.19 120 ILE A N 1
ATOM 879 C CA . ILE A 1 120 ? -6.424 1.373 -3.422 1.00 85.19 120 ILE A CA 1
ATOM 880 C C . ILE A 1 120 ? -7.038 1.987 -4.677 1.00 85.19 120 ILE A C 1
ATOM 882 O O . ILE A 1 120 ? -7.180 1.324 -5.697 1.00 85.19 120 ILE A O 1
ATOM 886 N N . SER A 1 121 ? -7.405 3.267 -4.596 1.00 83.50 121 SER A N 1
ATOM 887 C CA . SER A 1 121 ? -8.116 3.960 -5.675 1.00 83.50 121 SER A CA 1
ATOM 888 C C . SER A 1 121 ? -7.301 4.183 -6.943 1.00 83.50 121 SER A C 1
ATOM 890 O O . SER A 1 121 ? -7.874 4.166 -8.020 1.00 83.50 121 SER A O 1
ATOM 892 N N . ASN A 1 122 ? -6.002 4.453 -6.808 1.00 80.69 122 ASN A N 1
ATOM 893 C CA . ASN A 1 122 ? -5.100 4.816 -7.900 1.00 80.69 122 ASN A CA 1
ATOM 894 C C . ASN A 1 122 ? -3.704 4.271 -7.599 1.00 80.69 122 ASN A C 1
ATOM 896 O O . ASN A 1 122 ? -3.410 3.962 -6.448 1.00 80.69 122 ASN A O 1
ATOM 900 N N . PHE A 1 123 ? -2.820 4.224 -8.592 1.00 76.56 123 PHE A N 1
ATOM 901 C CA . PHE A 1 123 ? -1.403 3.964 -8.343 1.00 76.56 123 PHE A CA 1
ATOM 902 C C . PHE A 1 123 ? -0.713 5.201 -7.763 1.00 76.56 123 PHE A C 1
ATOM 904 O O . PHE A 1 123 ? -0.903 6.319 -8.245 1.00 76.56 123 PHE A O 1
ATOM 911 N N . VAL A 1 124 ? 0.138 4.989 -6.764 1.00 76.75 124 VAL A N 1
ATOM 912 C CA . VAL A 1 124 ? 1.091 5.997 -6.303 1.00 76.75 124 VAL A CA 1
ATOM 913 C C . VAL A 1 124 ? 2.275 5.972 -7.258 1.00 76.75 124 VAL A C 1
ATOM 915 O O . VAL A 1 124 ? 3.072 5.035 -7.247 1.00 76.75 124 VAL A O 1
ATOM 918 N N . VAL A 1 125 ? 2.379 6.990 -8.110 1.00 71.81 125 VAL A N 1
ATOM 919 C CA . VAL A 1 125 ? 3.457 7.096 -9.099 1.00 71.81 125 VAL A CA 1
ATOM 920 C C . VAL A 1 125 ? 4.505 8.081 -8.592 1.00 71.81 125 VAL A C 1
ATOM 922 O O . VAL A 1 125 ? 4.235 9.285 -8.520 1.00 71.81 125 VAL A O 1
ATOM 925 N N . PRO A 1 126 ? 5.711 7.613 -8.238 1.00 67.25 126 PRO A N 1
ATOM 926 C CA . PRO A 1 126 ? 6.793 8.521 -7.931 1.00 67.25 126 PRO A CA 1
ATOM 927 C C . PRO A 1 126 ? 7.340 9.179 -9.206 1.00 67.25 126 PRO A C 1
ATOM 929 O O . PRO A 1 126 ? 7.420 8.516 -10.245 1.00 67.25 126 PRO A O 1
ATOM 932 N N . PRO A 1 127 ? 7.843 10.423 -9.126 1.00 67.38 127 PRO A N 1
ATOM 933 C CA . PRO A 1 127 ? 8.406 11.128 -10.281 1.00 67.38 127 PRO A CA 1
ATOM 934 C C . PRO A 1 127 ? 9.511 10.345 -11.003 1.00 67.38 127 PRO A C 1
ATOM 936 O O . PRO A 1 127 ? 9.587 10.345 -12.227 1.00 67.38 127 PRO A O 1
ATOM 939 N N . SER A 1 128 ? 10.347 9.614 -10.259 1.00 65.12 128 SER A N 1
ATOM 940 C CA . SER A 1 128 ? 11.490 8.889 -10.828 1.00 65.12 128 SER A CA 1
ATOM 941 C C . SER A 1 128 ? 11.114 7.695 -11.709 1.00 65.12 128 SER A C 1
ATOM 943 O O . SER A 1 128 ? 11.960 7.250 -12.476 1.00 65.12 128 SER A O 1
ATOM 945 N N . VAL A 1 129 ? 9.883 7.175 -11.616 1.00 63.09 129 VAL A N 1
ATOM 946 C CA . VAL A 1 129 ? 9.408 6.069 -12.473 1.00 63.09 129 VAL A CA 1
ATOM 947 C C . VAL A 1 129 ? 9.044 6.578 -13.876 1.00 63.09 129 VAL A C 1
ATOM 949 O O . VAL A 1 129 ? 9.178 5.848 -14.855 1.00 63.09 129 VAL A O 1
ATOM 952 N N . LEU A 1 130 ? 8.624 7.844 -13.988 1.00 61.03 130 LEU A N 1
ATOM 953 C CA . LEU A 1 130 ? 8.208 8.466 -15.251 1.00 61.03 130 LEU A CA 1
ATOM 954 C C . LEU A 1 130 ? 9.373 9.105 -16.022 1.00 61.03 130 LEU A C 1
ATOM 956 O O . LEU A 1 130 ? 9.324 9.180 -17.246 1.00 61.03 130 LEU A O 1
ATOM 960 N N . THR A 1 131 ? 10.437 9.524 -15.334 1.00 53.47 131 THR A N 1
ATOM 961 C CA . THR A 1 131 ? 11.588 10.229 -15.937 1.00 53.47 131 THR A CA 1
ATOM 962 C C . THR A 1 131 ? 12.661 9.289 -16.501 1.00 53.47 131 THR A C 1
ATOM 964 O O . THR A 1 131 ? 13.785 9.713 -16.759 1.00 53.47 131 THR A O 1
ATOM 967 N N . ARG A 1 132 ? 12.377 7.996 -16.704 1.00 52.56 132 ARG A N 1
ATOM 968 C CA . ARG A 1 132 ? 13.373 7.111 -17.324 1.00 52.56 132 ARG A CA 1
ATOM 969 C C . ARG A 1 132 ? 13.577 7.554 -18.780 1.00 52.56 132 ARG A C 1
ATOM 971 O O . ARG A 1 132 ? 12.595 7.575 -19.528 1.00 52.56 132 ARG A O 1
ATOM 978 N N . PRO A 1 133 ? 14.808 7.889 -19.213 1.00 43.81 133 PRO A N 1
ATOM 979 C CA . PRO A 1 133 ? 15.065 8.153 -20.620 1.00 43.81 133 PRO A CA 1
ATOM 980 C C . PRO A 1 133 ? 14.592 6.941 -21.423 1.00 43.81 133 PRO A C 1
ATOM 982 O O . PRO A 1 133 ? 14.908 5.800 -21.066 1.00 43.81 133 PRO A O 1
ATOM 985 N N . ARG A 1 134 ? 13.815 7.168 -22.491 1.00 45.53 134 ARG A N 1
ATOM 986 C CA . ARG A 1 134 ? 13.620 6.132 -23.514 1.00 45.53 134 ARG A CA 1
ATOM 987 C C . ARG A 1 134 ? 15.011 5.602 -23.879 1.00 45.53 134 ARG A C 1
ATOM 989 O O . ARG A 1 134 ? 15.912 6.430 -24.033 1.00 45.53 134 ARG A O 1
ATOM 996 N N . PRO A 1 135 ? 15.208 4.277 -24.020 1.00 47.56 135 PRO A N 1
ATOM 997 C CA . PRO A 1 135 ? 16.405 3.780 -24.682 1.00 47.56 135 PRO A CA 1
ATOM 998 C C . PRO A 1 135 ? 16.548 4.574 -25.979 1.00 47.56 135 PRO A C 1
ATOM 1000 O O . PRO A 1 135 ? 15.578 4.656 -26.740 1.00 47.56 135 PRO A O 1
ATOM 1003 N N . ALA A 1 136 ? 17.680 5.258 -26.163 1.00 46.59 136 ALA A N 1
ATOM 1004 C CA . ALA A 1 136 ? 17.923 5.995 -27.392 1.00 46.59 136 ALA A CA 1
ATOM 1005 C C . ALA A 1 136 ? 17.695 5.016 -28.549 1.00 46.59 136 ALA A C 1
ATOM 1007 O O . ALA A 1 136 ? 18.211 3.895 -28.504 1.00 46.59 136 ALA A O 1
ATOM 1008 N N . LEU A 1 137 ? 16.868 5.395 -29.532 1.00 49.41 137 LEU A N 1
ATOM 1009 C CA . LEU A 1 137 ? 16.776 4.592 -30.745 1.00 49.41 137 LEU A CA 1
ATOM 1010 C C . LEU A 1 137 ? 18.205 4.426 -31.284 1.00 49.41 137 LEU A C 1
ATOM 1012 O O . LEU A 1 137 ? 18.955 5.409 -31.271 1.00 49.41 137 LEU A O 1
ATOM 1016 N N . PRO A 1 138 ? 18.601 3.219 -31.730 1.00 66.62 138 PRO A N 1
ATOM 1017 C CA . PRO A 1 138 ? 19.861 3.076 -32.441 1.00 66.62 138 PRO A CA 1
ATOM 1018 C C . PRO A 1 138 ? 19.880 4.099 -33.589 1.00 66.62 138 PRO A C 1
ATOM 1020 O O . PRO A 1 13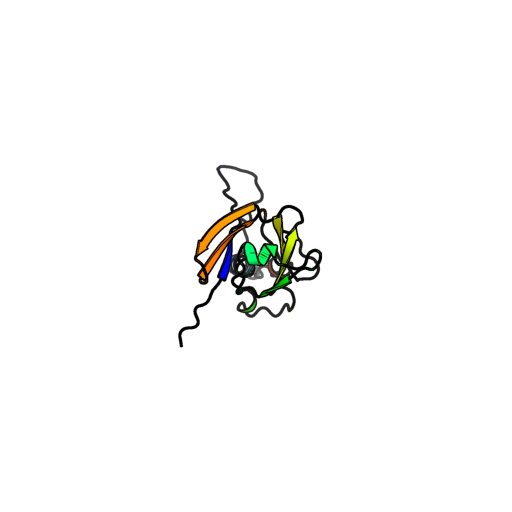8 ? 18.832 4.317 -34.209 1.00 66.62 138 PRO A O 1
ATOM 1023 N N . PRO A 1 139 ? 21.016 4.775 -33.838 1.00 69.12 139 PRO A N 1
ATOM 1024 C CA . PRO A 1 139 ? 21.102 5.761 -34.905 1.00 69.12 139 PRO A CA 1
ATOM 1025 C C . PRO A 1 139 ? 20.661 5.113 -36.218 1.00 69.12 139 PRO A C 1
ATOM 1027 O O . PRO A 1 139 ? 21.089 4.001 -36.536 1.00 69.12 139 PRO A O 1
ATOM 1030 N N . SER A 1 140 ? 19.774 5.787 -36.951 1.00 69.12 140 SER A N 1
ATOM 1031 C CA . SER A 1 140 ? 19.300 5.315 -38.250 1.00 69.12 140 SER A CA 1
ATOM 1032 C C . SER A 1 140 ? 20.507 5.012 -39.147 1.00 69.12 140 SER A C 1
ATOM 1034 O O . SER A 1 140 ? 21.408 5.856 -39.223 1.00 69.12 140 SER A O 1
ATOM 1036 N N . PRO A 1 141 ? 20.565 3.846 -39.818 1.00 77.81 141 PRO A N 1
ATOM 1037 C CA . PRO A 1 141 ? 21.637 3.575 -40.765 1.00 77.81 141 PRO A CA 1
ATOM 1038 C C . PRO A 1 141 ? 21.669 4.679 -41.837 1.00 77.81 141 PRO A C 1
ATOM 1040 O O . PRO A 1 141 ? 20.606 5.153 -42.253 1.00 77.81 141 PRO A O 1
ATOM 1043 N N . PRO A 1 142 ? 22.864 5.132 -42.258 1.00 74.19 142 PRO A N 1
ATOM 1044 C CA . PRO A 1 142 ? 22.984 6.199 -43.241 1.00 74.19 142 PRO A CA 1
ATOM 1045 C C . PRO A 1 142 ? 22.299 5.789 -44.547 1.00 74.19 142 PRO A C 1
ATOM 1047 O O . PRO A 1 142 ? 22.506 4.683 -45.047 1.00 74.19 142 PRO A O 1
ATOM 1050 N N . LEU A 1 143 ? 21.475 6.691 -45.087 1.00 75.25 143 LEU A N 1
ATOM 1051 C CA . LEU A 1 143 ? 20.813 6.500 -46.375 1.00 75.25 143 LEU A CA 1
ATOM 1052 C C . LEU A 1 143 ? 21.872 6.259 -47.469 1.00 75.25 143 LEU A C 1
ATOM 1054 O O . LEU A 1 143 ? 22.881 6.975 -47.491 1.00 75.25 143 LEU A O 1
ATOM 1058 N N . PRO A 1 144 ? 21.667 5.285 -48.377 1.00 72.19 144 PRO A N 1
ATOM 1059 C CA . PRO A 1 144 ? 22.552 5.091 -49.518 1.00 72.19 144 PRO A CA 1
ATOM 1060 C C . PRO A 1 144 ? 22.635 6.389 -50.325 1.00 72.19 144 PRO A C 1
ATOM 1062 O O . PRO A 1 144 ? 21.610 6.924 -50.747 1.00 72.19 144 PRO A O 1
ATOM 1065 N N . ARG A 1 145 ? 23.849 6.920 -50.521 1.00 72.12 145 ARG A N 1
ATOM 1066 C CA . ARG A 1 145 ? 24.061 8.010 -51.480 1.00 72.12 145 ARG A CA 1
ATOM 1067 C C . ARG A 1 145 ? 23.825 7.454 -52.873 1.00 72.12 145 ARG A C 1
ATOM 1069 O O . ARG A 1 14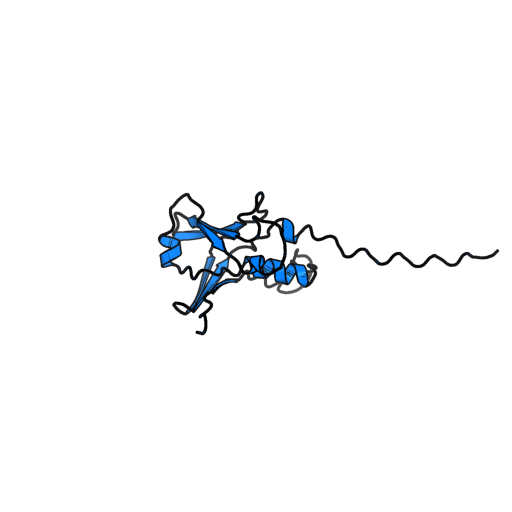5 ? 24.616 6.637 -53.342 1.00 72.12 145 ARG A O 1
ATOM 1076 N N . ASP A 1 146 ? 22.764 7.929 -53.502 1.00 67.81 146 ASP A N 1
ATOM 1077 C CA . ASP A 1 146 ? 22.551 7.788 -54.931 1.00 67.81 146 ASP A CA 1
ATOM 1078 C C . ASP A 1 146 ? 23.735 8.451 -55.656 1.00 67.81 146 ASP A C 1
ATOM 1080 O O . ASP A 1 146 ? 24.005 9.642 -55.472 1.00 67.81 146 ASP A O 1
ATOM 1084 N N . LYS A 1 147 ? 24.529 7.653 -56.376 1.00 58.25 147 LYS A N 1
ATOM 1085 C CA . LYS A 1 147 ? 25.563 8.159 -57.284 1.00 58.25 147 LYS A CA 1
ATOM 1086 C C . LYS A 1 147 ? 24.897 8.337 -58.646 1.00 58.25 147 LYS A C 1
ATOM 1088 O O . LYS A 1 147 ? 24.831 7.376 -59.408 1.00 58.25 147 LYS A O 1
ATOM 1093 N N . GLY A 1 148 ? 24.387 9.543 -58.886 1.00 63.34 148 GLY A N 1
ATOM 1094 C CA . GLY A 1 148 ? 24.128 10.053 -60.234 1.00 63.34 148 GLY A CA 1
ATOM 1095 C C . GLY A 1 148 ? 25.419 10.417 -60.953 1.00 63.34 148 GLY A C 1
ATOM 1096 O O . GLY A 1 148 ? 26.421 10.708 -60.254 1.00 63.34 148 GLY A O 1
#

Radius of gyration: 19.69 Å; chains: 1; bounding box: 39×34×76 Å

Organism: Oryza sativa subsp. japonica (NCBI:txid39947)

Sequence (148 aa):
MAARLSFLLLLGLVLPASGDDAAAPARLPRAALVELLSVHVVLDYIDAAKIAALPRGRPTVSTTLFQTTGNVCRRTRFLAITPTAKGGAVFTSAALSALVNATLKRVVAAVPYNIFVLHISNFVVPPSVLTRPRPALPPSPPLPRDKG

Secondary structure (DSSP, 8-state):
------EEEEE------SSS----STT--HHHHHHHHHHTEESS---HHHHHTSPTTSPEEEEBGGGGS----TTTTEEEEEE-TTS-EEEEESSTT-S--EEEEEEEEEETTTEEEEEESS----HHHH-PPPPPPPPPPPPP----

pLDDT: mean 70.69, std 16.05, range [31.47, 88.69]

InterPro domains:
  IPR033254 Fasciclin-like arabinogalactan protein [PTHR32382] (23-134)